Protein AF-T0LKH4-F1 (afdb_monomer_lite)

Sequence (154 aa):
MKVMDRPQIIRSLKVHAFVFLGLILVQFWLGMTINLEVSLPTLSYGGFSALIFYLAHFWLVISHAIIAIVILAVSAKFLMISLKSGSRALVVTGSLGLAAVLGAIYNGVAFLTSDQFFGNSIGMAMSAISAVVAYAVSLYYIGSIQSENVAMRI

Structure (mmCIF, N/CA/C/O backbone):
data_AF-T0LKH4-F1
#
_entry.id   AF-T0LKH4-F1
#
loop_
_atom_site.group_PDB
_atom_site.id
_atom_site.type_symbol
_atom_site.label_atom_id
_atom_site.label_alt_id
_atom_site.label_comp_id
_atom_site.label_asym_id
_atom_site.label_entity_id
_atom_site.label_seq_id
_atom_site.pdbx_PDB_ins_code
_atom_site.Cartn_x
_atom_site.Cartn_y
_atom_site.Cartn_z
_atom_site.occupancy
_atom_site.B_iso_or_equiv
_atom_site.auth_seq_id
_atom_site.auth_comp_id
_atom_site.auth_asym_id
_atom_site.auth_atom_id
_atom_site.pdbx_PDB_model_num
ATOM 1 N N . MET A 1 1 ? 3.748 11.822 23.798 1.00 58.72 1 MET A N 1
ATOM 2 C CA . MET A 1 1 ? 2.753 11.159 22.918 1.00 58.72 1 MET A CA 1
ATOM 3 C C . MET A 1 1 ? 1.374 11.316 23.537 1.00 58.72 1 MET A C 1
ATOM 5 O O . MET A 1 1 ? 1.207 10.914 24.678 1.00 58.72 1 MET A O 1
ATOM 9 N N . LYS A 1 2 ? 0.403 11.907 22.829 1.00 74.25 2 LYS A N 1
ATOM 10 C CA . LYS A 1 2 ? -0.986 11.988 23.311 1.00 74.25 2 LYS A CA 1
ATOM 11 C C . LYS A 1 2 ? -1.604 10.584 23.282 1.00 74.25 2 LYS A C 1
ATOM 13 O O . LYS A 1 2 ? -1.596 9.945 22.229 1.00 74.25 2 LYS A O 1
ATOM 18 N N . VAL A 1 3 ? -2.078 10.092 24.427 1.00 80.12 3 VAL A N 1
ATOM 19 C CA . VAL A 1 3 ? -2.801 8.813 24.517 1.00 80.12 3 VAL A CA 1
ATOM 20 C C . VAL A 1 3 ? -4.145 9.000 23.816 1.00 80.12 3 VAL A C 1
ATOM 22 O O . VAL A 1 3 ? -4.892 9.914 24.156 1.00 80.12 3 VAL A O 1
ATOM 25 N N . MET A 1 4 ? -4.417 8.192 22.791 1.00 83.25 4 MET A N 1
ATOM 26 C CA . MET A 1 4 ? -5.711 8.215 22.105 1.00 83.25 4 MET A CA 1
ATOM 27 C C . MET A 1 4 ? -6.727 7.447 22.943 1.00 83.25 4 MET A C 1
ATOM 29 O O . MET A 1 4 ? -6.429 6.352 23.420 1.00 83.25 4 MET A O 1
ATOM 33 N N . ASP A 1 5 ? -7.926 8.001 23.088 1.00 89.38 5 ASP A N 1
ATOM 34 C CA . ASP A 1 5 ? -9.046 7.248 23.644 1.00 89.38 5 ASP A CA 1
ATOM 35 C C . ASP A 1 5 ? -9.510 6.153 22.654 1.00 89.38 5 ASP A C 1
ATOM 37 O O . ASP A 1 5 ? -9.217 6.189 21.452 1.00 89.38 5 ASP A O 1
ATOM 41 N N . ARG A 1 6 ? -10.216 5.129 23.152 1.00 86.12 6 ARG A N 1
ATOM 42 C CA . ARG A 1 6 ? -10.708 4.027 22.302 1.00 86.12 6 ARG A CA 1
ATOM 43 C C . ARG A 1 6 ? -11.565 4.510 21.113 1.00 86.12 6 ARG A C 1
ATOM 45 O O . ARG A 1 6 ? -11.332 4.018 20.007 1.00 86.12 6 ARG A O 1
ATOM 52 N N . PRO A 1 7 ? -12.511 5.460 21.275 1.00 89.12 7 PRO A N 1
ATOM 53 C CA . PRO A 1 7 ? -13.273 6.007 20.149 1.00 89.12 7 PRO A CA 1
ATOM 54 C C . PRO A 1 7 ? -12.399 6.632 19.049 1.00 89.12 7 PRO A C 1
ATOM 56 O O . PRO A 1 7 ? -12.635 6.394 17.862 1.00 89.12 7 PRO A O 1
ATOM 59 N N . GLN A 1 8 ? -11.360 7.385 19.421 1.00 92.12 8 GLN A N 1
ATOM 60 C CA . GLN A 1 8 ? -10.399 7.981 18.493 1.00 92.12 8 GLN A CA 1
ATOM 61 C C . GLN A 1 8 ? -9.592 6.910 17.756 1.00 92.12 8 GLN A C 1
ATOM 63 O O . GLN A 1 8 ? -9.396 7.038 16.546 1.00 92.12 8 GLN A O 1
ATOM 68 N N . ILE A 1 9 ? -9.163 5.842 18.442 1.00 93.81 9 ILE A N 1
ATOM 69 C CA . ILE A 1 9 ? -8.456 4.709 17.819 1.00 93.81 9 ILE A CA 1
ATOM 70 C C . ILE A 1 9 ? -9.328 4.070 16.734 1.00 93.81 9 ILE A C 1
ATOM 72 O O . ILE A 1 9 ? -8.884 3.943 15.594 1.00 93.81 9 ILE A O 1
ATOM 76 N N . ILE A 1 10 ? -10.576 3.722 17.063 1.00 94.44 10 ILE A N 1
ATOM 77 C CA . ILE A 1 10 ? -11.519 3.087 16.128 1.00 94.44 10 ILE A CA 1
ATOM 78 C C . ILE A 1 10 ? -11.763 3.988 14.915 1.00 94.44 10 ILE A C 1
ATOM 80 O O . ILE A 1 10 ? -11.637 3.539 13.775 1.00 94.44 10 ILE A O 1
ATOM 84 N N . ARG A 1 11 ? -12.058 5.277 15.139 1.00 95.19 11 ARG A N 1
ATOM 85 C CA . ARG A 1 11 ? -12.258 6.247 14.051 1.00 95.19 11 ARG A CA 1
ATOM 86 C C . ARG A 1 11 ? -11.021 6.351 13.163 1.00 95.19 11 ARG A C 1
ATOM 88 O O . ARG A 1 11 ? -11.147 6.338 11.941 1.00 95.19 11 ARG A O 1
ATOM 95 N N . SER A 1 12 ? -9.838 6.435 13.767 1.00 96.06 12 SER A N 1
ATOM 96 C CA . SER A 1 12 ? -8.576 6.535 13.039 1.00 96.06 12 SER A CA 1
ATOM 97 C C . SER A 1 12 ? -8.337 5.300 12.168 1.00 96.06 12 SER A C 1
ATOM 99 O O . SER A 1 12 ? -8.050 5.450 10.983 1.00 96.06 12 SER A O 1
ATOM 101 N N . LEU A 1 13 ? -8.539 4.091 12.700 1.00 97.25 13 LEU A N 1
ATOM 102 C CA . LEU A 1 13 ? -8.412 2.848 11.934 1.00 97.25 13 LEU A CA 1
ATOM 103 C C . LEU A 1 13 ? -9.354 2.811 10.728 1.00 97.25 13 LEU A C 1
ATOM 105 O O . LEU A 1 13 ? -8.904 2.502 9.627 1.00 97.25 13 LEU A O 1
ATOM 109 N N . LYS A 1 14 ? -10.631 3.188 10.904 1.00 97.31 14 LYS A N 1
ATOM 110 C CA . LYS A 1 14 ? -11.592 3.258 9.789 1.00 97.31 14 LYS A CA 1
ATOM 111 C C . LYS A 1 14 ? -11.120 4.208 8.697 1.00 97.31 14 LYS A C 1
ATOM 113 O O . LYS A 1 14 ? -11.101 3.829 7.532 1.00 97.31 14 LYS A O 1
ATOM 118 N N . VAL A 1 15 ? -10.717 5.423 9.074 1.00 97.81 15 VAL A N 1
ATOM 119 C CA . VAL A 1 15 ? -10.245 6.432 8.114 1.00 97.81 15 VAL A CA 1
ATOM 120 C C . VAL A 1 15 ? -9.034 5.916 7.341 1.00 97.81 15 VAL A C 1
ATOM 122 O O . VAL A 1 15 ? -9.033 5.990 6.118 1.00 97.81 15 VAL A O 1
ATOM 125 N N . HIS A 1 16 ? -8.033 5.347 8.018 1.00 98.06 16 HIS A N 1
ATOM 126 C CA . HIS A 1 16 ? -6.842 4.832 7.336 1.00 98.06 16 HIS A CA 1
ATOM 127 C C . HIS A 1 16 ? -7.175 3.653 6.415 1.00 98.06 16 HIS A C 1
ATOM 129 O O . HIS A 1 16 ? -6.639 3.602 5.315 1.00 98.06 16 HIS A O 1
ATOM 135 N N . ALA A 1 17 ? -8.081 2.752 6.810 1.00 97.88 17 ALA A N 1
ATOM 136 C CA . ALA A 1 17 ? -8.512 1.651 5.952 1.00 97.88 17 ALA A CA 1
ATOM 137 C C . ALA A 1 17 ? -9.261 2.139 4.698 1.00 97.88 17 ALA A C 1
ATOM 139 O O . ALA A 1 17 ? -8.966 1.674 3.602 1.00 97.88 17 ALA A O 1
ATOM 140 N N . PHE A 1 18 ? -10.173 3.110 4.817 1.00 98.25 18 PHE A N 1
ATOM 141 C CA . PHE A 1 18 ? -10.859 3.679 3.648 1.00 98.25 18 PHE A CA 1
ATOM 142 C C . PHE A 1 18 ? -9.914 4.456 2.729 1.00 98.25 18 PHE A C 1
ATOM 144 O O . PHE A 1 18 ? -9.968 4.282 1.514 1.00 98.25 18 PHE A O 1
ATOM 151 N N . VAL A 1 19 ? -9.021 5.275 3.298 1.00 98.31 19 VAL A N 1
ATOM 152 C CA . VAL A 1 19 ? -7.990 5.987 2.526 1.00 98.31 19 VAL A CA 1
ATOM 153 C C . VAL A 1 19 ? -7.097 4.988 1.793 1.00 98.31 19 VAL A C 1
ATOM 155 O O . VAL A 1 19 ? -6.856 5.152 0.602 1.00 98.31 19 VAL A O 1
ATOM 158 N N . PHE A 1 20 ? -6.660 3.924 2.470 1.00 98.50 20 PHE A N 1
ATOM 159 C CA . PHE A 1 20 ? -5.875 2.853 1.864 1.00 98.50 20 PHE A CA 1
ATOM 160 C C . PHE A 1 20 ? -6.603 2.204 0.681 1.00 98.50 20 PHE A C 1
ATOM 162 O O . PHE A 1 20 ? -6.028 2.097 -0.398 1.00 98.50 20 PHE A O 1
ATOM 169 N N . LEU A 1 21 ? -7.867 1.805 0.865 1.00 98.12 21 LEU A N 1
ATOM 170 C CA . LEU A 1 21 ? -8.660 1.157 -0.183 1.00 98.12 21 LEU A CA 1
ATOM 171 C C . LEU A 1 21 ? -8.867 2.071 -1.399 1.00 98.12 21 LEU A C 1
ATOM 173 O O . LEU A 1 21 ? -8.761 1.612 -2.530 1.00 98.12 21 LEU A O 1
ATOM 177 N N . GLY A 1 22 ? -9.101 3.368 -1.188 1.00 98.25 22 GLY A N 1
ATOM 178 C CA . GLY A 1 22 ? -9.176 4.329 -2.291 1.00 98.25 22 GLY A CA 1
ATOM 179 C C . GLY A 1 22 ? -7.850 4.449 -3.045 1.00 98.25 22 GLY A C 1
ATOM 180 O O . GLY A 1 22 ? -7.817 4.344 -4.270 1.00 98.25 22 GLY A O 1
ATOM 181 N N . LEU A 1 23 ? -6.743 4.611 -2.313 1.00 98.38 23 LEU A N 1
ATOM 182 C CA . LEU A 1 23 ? -5.411 4.736 -2.907 1.00 98.38 23 LEU A CA 1
ATOM 183 C C . LEU A 1 23 ? -5.005 3.484 -3.689 1.00 98.38 23 LEU A C 1
ATOM 185 O O . LEU A 1 23 ? -4.471 3.611 -4.786 1.00 98.38 23 LEU A O 1
ATOM 189 N N . ILE A 1 24 ? -5.264 2.282 -3.163 1.00 98.00 24 ILE A N 1
ATOM 190 C CA . ILE A 1 24 ? -4.838 1.046 -3.829 1.00 98.00 24 ILE A CA 1
ATOM 191 C C . ILE A 1 24 ? -5.627 0.763 -5.113 1.00 98.00 24 ILE A C 1
ATOM 193 O O . ILE A 1 24 ? -5.072 0.179 -6.038 1.00 98.00 24 ILE A O 1
ATOM 197 N N . LEU A 1 25 ? -6.874 1.234 -5.225 1.00 96.94 25 LEU A N 1
ATOM 198 C CA . LEU A 1 25 ? -7.636 1.169 -6.477 1.00 96.94 25 LEU A CA 1
ATOM 199 C C . LEU A 1 25 ? -7.051 2.101 -7.546 1.00 96.94 25 LEU A C 1
ATOM 201 O O . LEU A 1 25 ? -6.855 1.679 -8.685 1.00 96.94 25 LEU A O 1
ATOM 205 N N . VAL A 1 26 ? -6.713 3.340 -7.170 1.00 97.50 26 VAL A N 1
ATOM 206 C CA . VAL A 1 26 ? -6.012 4.280 -8.065 1.00 97.50 26 VAL A CA 1
ATOM 207 C C . VAL A 1 26 ? -4.661 3.702 -8.487 1.00 97.50 26 VAL A C 1
ATOM 209 O O . VAL A 1 26 ? -4.304 3.742 -9.663 1.00 97.50 26 VAL A O 1
ATOM 212 N N . GLN A 1 27 ? -3.935 3.106 -7.543 1.00 97.44 27 GLN A N 1
ATOM 213 C CA . GLN A 1 27 ? -2.649 2.469 -7.795 1.00 97.44 27 GLN A CA 1
ATOM 214 C C . GLN A 1 27 ? -2.764 1.296 -8.766 1.00 97.44 27 GLN A C 1
ATOM 216 O O . GLN A 1 27 ? -1.949 1.185 -9.679 1.00 97.44 27 GLN A O 1
ATOM 221 N N . PHE A 1 28 ? -3.768 0.436 -8.585 1.00 94.88 28 PHE A N 1
ATOM 222 C CA . PHE A 1 28 ? -4.028 -0.692 -9.473 1.00 94.88 28 PHE A CA 1
ATOM 223 C C . PHE A 1 28 ? -4.319 -0.216 -10.898 1.00 94.88 28 PHE A C 1
ATOM 225 O O . PHE A 1 28 ? -3.718 -0.717 -11.846 1.00 94.88 28 PHE A O 1
ATOM 232 N N . TRP A 1 29 ? -5.174 0.801 -11.045 1.00 95.88 29 TRP A N 1
ATOM 233 C CA . TRP A 1 29 ? -5.466 1.401 -12.345 1.00 95.88 29 TRP A CA 1
ATOM 234 C C . TRP A 1 29 ? -4.205 1.971 -13.011 1.00 95.88 29 TRP A C 1
ATOM 236 O O . TRP A 1 29 ? -3.915 1.626 -14.153 1.00 95.88 29 TRP A O 1
ATOM 246 N N . LEU A 1 30 ? -3.396 2.752 -12.284 1.00 95.56 30 LEU A N 1
ATOM 247 C CA . LEU A 1 30 ? -2.125 3.275 -12.800 1.00 95.56 30 LEU A CA 1
ATOM 248 C C . LEU A 1 30 ? -1.150 2.162 -13.202 1.00 95.56 30 LEU A C 1
ATOM 250 O O . LEU A 1 30 ? -0.503 2.265 -14.241 1.00 95.56 30 LEU A O 1
ATOM 254 N N . GLY A 1 31 ? -1.046 1.103 -12.395 1.00 94.75 31 GLY A N 1
ATOM 255 C CA . GLY A 1 31 ? -0.173 -0.037 -12.675 1.00 94.75 31 GLY A CA 1
ATOM 256 C C . GLY A 1 31 ? -0.577 -0.773 -13.951 1.00 94.75 31 GLY A C 1
ATOM 257 O O . GLY A 1 31 ? 0.284 -1.116 -14.758 1.00 94.75 31 GLY A O 1
ATOM 258 N N . MET A 1 32 ? -1.883 -0.945 -14.175 1.00 94.25 32 MET A N 1
ATOM 259 C CA . MET A 1 32 ? -2.415 -1.508 -15.417 1.00 94.25 32 MET A CA 1
ATOM 260 C C . MET A 1 32 ? -2.100 -0.624 -16.624 1.00 94.25 32 MET A C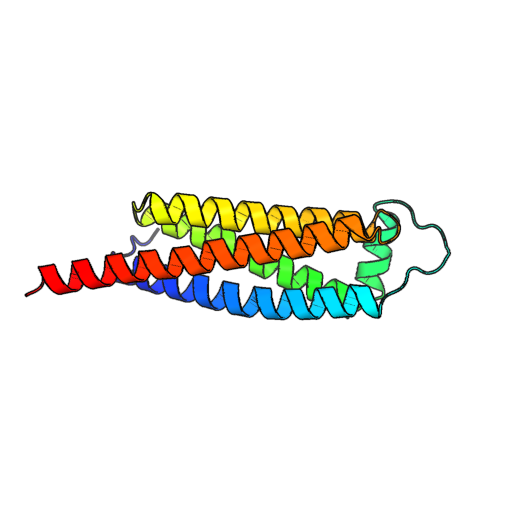 1
ATOM 262 O O . MET A 1 32 ? -1.624 -1.139 -17.631 1.00 94.25 32 MET A O 1
ATOM 266 N N . THR A 1 33 ? -2.291 0.693 -16.515 1.00 93.75 33 THR A N 1
ATOM 267 C CA . THR A 1 33 ? -1.937 1.632 -17.589 1.00 93.75 33 THR A CA 1
ATOM 268 C C . THR A 1 33 ? -0.448 1.559 -17.924 1.00 93.75 33 THR A C 1
ATOM 270 O O . THR A 1 33 ? -0.092 1.470 -19.091 1.00 93.75 33 THR A O 1
ATOM 273 N N . ILE A 1 34 ? 0.439 1.525 -16.923 1.00 91.69 34 ILE A N 1
ATOM 274 C CA . ILE A 1 34 ? 1.888 1.381 -17.153 1.00 91.69 34 ILE A CA 1
ATOM 275 C C . ILE A 1 34 ? 2.199 0.060 -17.864 1.00 91.69 34 ILE A C 1
ATOM 277 O O . ILE A 1 34 ? 2.966 0.055 -18.818 1.00 91.69 34 ILE A O 1
ATOM 281 N N . ASN A 1 35 ? 1.596 -1.045 -17.422 1.00 90.69 35 ASN A N 1
ATOM 282 C CA . ASN A 1 35 ? 1.825 -2.365 -18.007 1.00 90.69 35 ASN A CA 1
ATOM 283 C C . ASN A 1 35 ? 1.374 -2.455 -19.480 1.00 90.69 35 ASN A C 1
ATOM 285 O O . ASN A 1 35 ? 1.950 -3.218 -20.247 1.00 90.69 35 ASN A O 1
ATOM 289 N N . LEU A 1 36 ? 0.352 -1.691 -19.875 1.00 88.94 36 LEU A N 1
ATOM 290 C CA . LEU A 1 36 ? -0.189 -1.710 -21.238 1.00 88.94 36 LEU A CA 1
ATOM 291 C C . LEU A 1 36 ? 0.465 -0.681 -22.170 1.00 88.94 36 LEU A C 1
ATOM 293 O O . LEU A 1 36 ? 0.627 -0.959 -23.352 1.00 88.94 36 LEU A O 1
ATOM 297 N N . GLU A 1 37 ? 0.839 0.489 -21.649 1.00 87.38 37 GLU A N 1
ATOM 298 C CA . GLU A 1 37 ? 1.210 1.653 -22.469 1.00 87.38 37 GLU A CA 1
ATOM 299 C C . GLU A 1 37 ? 2.708 1.990 -22.423 1.00 87.38 37 GLU A C 1
ATOM 301 O O . GLU A 1 37 ? 3.226 2.667 -23.310 1.00 87.38 37 GLU A O 1
ATOM 306 N N . VAL A 1 38 ? 3.430 1.562 -21.381 1.00 84.62 38 VAL A N 1
ATOM 307 C CA . VAL A 1 38 ? 4.855 1.877 -21.220 1.00 84.62 38 VAL A CA 1
ATOM 308 C C . VAL A 1 38 ? 5.676 0.664 -21.632 1.00 84.62 38 VAL A C 1
ATOM 310 O O . VAL A 1 38 ? 5.782 -0.299 -20.880 1.00 84.62 38 VAL A O 1
ATOM 313 N N . SER A 1 39 ? 6.293 0.718 -22.810 1.00 79.50 39 SER A N 1
ATOM 314 C CA . SER A 1 39 ? 7.227 -0.311 -23.283 1.00 79.50 39 SER A CA 1
ATOM 315 C C . SER A 1 39 ? 8.682 0.110 -23.071 1.00 79.50 39 SER A C 1
ATOM 317 O O . SER A 1 39 ? 9.025 1.289 -23.186 1.00 79.50 39 SER A O 1
ATOM 319 N N . LEU A 1 40 ? 9.554 -0.858 -22.786 1.00 65.62 40 LEU A N 1
ATOM 320 C CA . LEU A 1 40 ? 11.005 -0.656 -22.802 1.00 65.62 40 LEU A CA 1
ATOM 321 C C . LEU A 1 40 ? 11.486 -0.156 -24.172 1.00 65.62 40 LEU A C 1
ATOM 323 O O . LEU A 1 40 ? 11.146 -0.770 -25.188 1.00 65.62 40 LEU A O 1
ATOM 327 N N . PRO A 1 41 ? 12.352 0.873 -24.238 1.00 64.56 41 PRO A N 1
ATOM 328 C CA . PRO A 1 41 ? 13.226 1.000 -25.393 1.00 64.56 41 PRO A CA 1
ATOM 329 C C . PRO A 1 41 ? 14.100 -0.260 -25.472 1.00 64.56 41 PRO A C 1
ATOM 331 O O . PRO A 1 41 ? 14.610 -0.727 -24.460 1.00 64.56 41 PRO A O 1
ATOM 334 N N . THR A 1 42 ? 14.322 -0.796 -26.672 1.00 58.16 42 THR A N 1
ATOM 335 C CA . THR A 1 42 ? 15.117 -2.021 -26.921 1.00 58.16 42 THR A CA 1
ATOM 336 C C . THR A 1 42 ? 16.600 -1.909 -26.528 1.00 58.16 42 THR A C 1
ATOM 338 O O . THR A 1 42 ? 17.381 -2.829 -26.760 1.00 58.16 42 THR A O 1
ATOM 341 N N . LEU A 1 43 ? 17.011 -0.767 -25.971 1.00 58.84 43 LEU A N 1
ATOM 342 C CA . LEU A 1 43 ? 18.322 -0.542 -25.384 1.00 58.84 43 LEU A CA 1
ATOM 343 C C . LEU A 1 43 ? 18.336 -1.154 -23.982 1.00 58.84 43 LEU A C 1
ATOM 345 O O . LEU A 1 43 ? 17.618 -0.713 -23.089 1.00 58.84 43 LEU A O 1
ATOM 349 N N . SER A 1 44 ? 19.167 -2.177 -23.815 1.00 60.78 44 SER A N 1
ATOM 350 C CA . SER A 1 44 ? 19.320 -2.980 -22.605 1.00 60.78 44 SER A CA 1
ATOM 351 C C . SER A 1 44 ? 19.866 -2.162 -21.430 1.00 60.78 44 SER A C 1
ATOM 353 O O . SER A 1 44 ? 21.058 -2.210 -21.116 1.00 60.78 44 SER A O 1
ATOM 355 N N . TYR A 1 45 ? 19.000 -1.408 -20.759 1.00 67.25 45 TYR A N 1
ATOM 356 C CA . TYR A 1 45 ? 19.261 -0.950 -19.403 1.00 67.25 45 TYR A CA 1
ATOM 357 C C . TYR A 1 45 ? 18.973 -2.125 -18.469 1.00 67.25 45 TYR A C 1
ATOM 359 O O . TYR A 1 45 ? 17.826 -2.480 -18.237 1.00 67.25 45 TYR A O 1
ATOM 367 N N . GLY A 1 46 ? 20.020 -2.779 -17.968 1.00 71.00 46 GLY A N 1
ATOM 368 C CA . GLY A 1 46 ? 19.881 -3.846 -16.978 1.00 71.00 46 GLY A CA 1
ATOM 369 C C . GLY A 1 46 ? 19.810 -3.290 -15.554 1.00 71.00 46 GLY A C 1
ATOM 370 O O . GLY A 1 46 ? 20.518 -2.336 -15.202 1.00 71.00 46 GLY A O 1
ATOM 371 N N . GLY A 1 47 ? 18.989 -3.908 -14.703 1.00 80.25 47 GLY A N 1
ATOM 372 C CA . GLY A 1 47 ? 18.996 -3.657 -13.261 1.00 80.25 47 GLY A CA 1
ATOM 373 C C . GLY A 1 47 ? 18.608 -2.225 -12.874 1.00 80.25 47 GLY A C 1
ATOM 374 O O . GLY A 1 47 ? 17.664 -1.648 -13.405 1.00 80.25 47 GLY A O 1
ATOM 375 N N . PHE A 1 48 ? 19.334 -1.632 -11.922 1.00 84.94 48 PHE A N 1
ATOM 376 C CA . PHE A 1 48 ? 18.983 -0.329 -11.333 1.00 84.94 48 PHE A CA 1
ATOM 377 C C . PHE A 1 48 ? 18.991 0.835 -12.340 1.00 84.94 48 PHE A C 1
ATOM 379 O O . PHE A 1 48 ? 18.271 1.816 -12.159 1.00 84.94 48 PHE A O 1
ATOM 386 N N . SER A 1 49 ? 19.768 0.719 -13.422 1.00 86.94 49 SER A N 1
ATOM 387 C CA . SER A 1 49 ? 19.803 1.729 -14.486 1.00 86.94 49 SER A CA 1
ATOM 388 C C . SER A 1 49 ? 18.449 1.875 -15.195 1.00 86.94 49 SER A C 1
ATOM 390 O O . SER A 1 49 ? 18.023 2.999 -15.461 1.00 86.94 49 SER A O 1
ATOM 392 N N . ALA A 1 50 ? 17.729 0.763 -15.393 1.00 85.75 50 ALA A N 1
ATOM 393 C CA . ALA A 1 50 ? 16.379 0.760 -15.949 1.00 85.75 50 ALA A CA 1
ATOM 394 C C . ALA A 1 50 ? 15.408 1.512 -15.040 1.00 85.75 50 ALA A C 1
ATOM 396 O O . ALA A 1 50 ? 14.663 2.377 -15.491 1.00 85.75 50 ALA A O 1
ATOM 397 N N . LEU A 1 51 ? 15.464 1.234 -13.734 1.00 87.25 51 LEU A N 1
ATOM 398 C CA . LEU A 1 51 ? 14.600 1.876 -12.747 1.00 87.25 51 LEU A CA 1
ATOM 399 C C . LEU A 1 51 ? 14.758 3.405 -12.759 1.00 87.25 51 LEU A C 1
ATOM 401 O O . LEU A 1 51 ? 13.755 4.119 -12.791 1.00 87.25 51 LEU A O 1
ATOM 405 N N . ILE A 1 52 ? 15.999 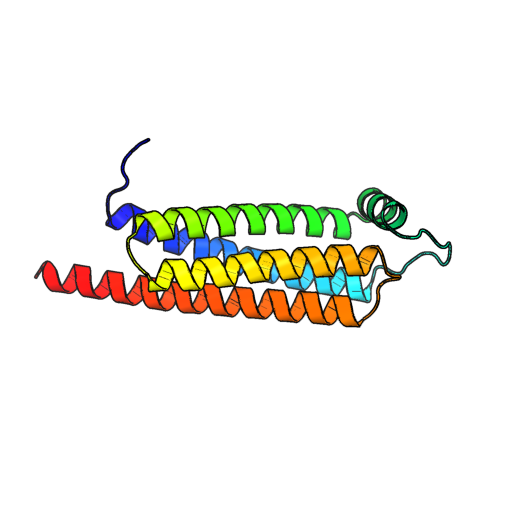3.909 -12.768 1.00 89.19 52 ILE A N 1
ATOM 406 C CA . ILE A 1 52 ? 16.272 5.355 -12.848 1.00 89.19 52 ILE A CA 1
ATOM 407 C C . ILE A 1 52 ? 15.721 5.931 -14.154 1.00 89.19 52 ILE A C 1
ATOM 409 O O . ILE A 1 52 ? 15.041 6.957 -14.127 1.00 89.19 52 ILE A O 1
ATOM 413 N N . PHE A 1 53 ? 15.995 5.272 -15.286 1.00 88.62 53 PHE A N 1
ATOM 414 C CA . PHE A 1 53 ? 15.509 5.711 -16.591 1.00 88.62 53 PHE A CA 1
ATOM 415 C C . PHE A 1 53 ? 13.985 5.861 -16.581 1.00 88.62 53 PHE A C 1
ATOM 417 O O . PHE A 1 53 ? 13.464 6.914 -16.949 1.00 88.62 53 PHE A O 1
ATOM 424 N N . TYR A 1 54 ? 13.273 4.862 -16.066 1.00 86.62 54 TYR A N 1
ATOM 425 C CA . TYR A 1 54 ? 11.820 4.880 -16.009 1.00 86.62 54 TYR A CA 1
ATOM 426 C C . TYR A 1 54 ? 11.244 5.995 -15.149 1.00 86.62 54 TYR A C 1
ATOM 428 O O . TYR A 1 54 ? 10.336 6.706 -15.582 1.00 86.62 54 TYR A O 1
ATOM 436 N N . LEU A 1 55 ? 11.783 6.160 -13.942 1.00 88.56 55 LEU A N 1
ATOM 437 C CA . LEU A 1 55 ? 11.334 7.200 -13.022 1.00 88.56 55 LEU A CA 1
ATOM 438 C C . LEU A 1 55 ? 11.581 8.608 -13.581 1.00 88.56 55 LEU A C 1
ATOM 440 O O . LEU A 1 55 ? 10.801 9.512 -13.292 1.00 88.56 55 LEU A O 1
ATOM 444 N N . ALA A 1 56 ? 12.631 8.792 -14.386 1.00 88.38 56 ALA A N 1
ATOM 445 C CA . ALA A 1 56 ? 12.979 10.084 -14.972 1.00 88.38 56 ALA A CA 1
ATOM 446 C C . ALA A 1 56 ? 12.174 10.434 -16.237 1.00 88.38 56 ALA A C 1
ATOM 448 O O . ALA A 1 56 ? 11.939 11.613 -16.490 1.00 88.38 56 ALA A O 1
ATOM 449 N N . HIS A 1 57 ? 11.756 9.441 -17.030 1.00 88.12 57 HIS A N 1
ATOM 450 C CA . HIS A 1 57 ? 11.173 9.685 -18.358 1.00 88.12 57 HIS A CA 1
ATOM 451 C C . HIS A 1 57 ? 9.655 9.492 -18.422 1.00 88.12 57 HIS A C 1
ATOM 453 O O . HIS A 1 57 ? 9.012 10.042 -19.316 1.00 88.12 57 HIS A O 1
ATOM 459 N N . PHE A 1 58 ? 9.054 8.753 -17.483 1.00 90.12 58 PHE A N 1
ATOM 460 C CA . PHE A 1 58 ? 7.628 8.428 -17.535 1.00 90.12 58 PHE A CA 1
ATOM 461 C C . PHE A 1 58 ? 6.888 8.969 -16.314 1.00 90.12 58 PHE A C 1
ATOM 463 O O . PHE A 1 58 ? 6.934 8.405 -15.218 1.00 90.12 58 PHE A O 1
ATOM 470 N N . TRP A 1 59 ? 6.128 10.047 -16.528 1.00 92.69 59 TRP A N 1
ATOM 471 C CA . TRP A 1 59 ? 5.356 10.711 -15.474 1.00 92.69 59 TRP A CA 1
ATOM 472 C C . TRP A 1 59 ? 4.331 9.774 -14.801 1.00 92.69 59 TRP A C 1
ATOM 474 O O . TRP A 1 59 ? 4.053 9.906 -13.607 1.00 92.69 59 TRP A O 1
ATOM 484 N N . LEU A 1 60 ? 3.798 8.788 -15.533 1.00 93.06 60 LEU A N 1
ATOM 485 C CA . LEU A 1 60 ? 2.917 7.761 -14.970 1.00 93.06 60 LEU A CA 1
ATOM 486 C C . LEU A 1 60 ? 3.658 6.861 -13.975 1.00 93.06 60 LEU A C 1
ATOM 488 O O . LEU A 1 60 ? 3.130 6.583 -12.900 1.00 93.06 60 LEU A O 1
ATOM 492 N N . VAL A 1 61 ? 4.894 6.457 -14.292 1.00 93.56 61 VAL A N 1
ATOM 493 C CA . VAL A 1 61 ? 5.707 5.581 -13.434 1.00 93.56 61 VAL A CA 1
ATOM 494 C C . VAL A 1 61 ? 6.090 6.290 -12.140 1.00 93.56 61 VAL A C 1
ATOM 496 O O . VAL A 1 61 ? 5.920 5.720 -11.063 1.00 93.56 61 VAL A O 1
ATOM 499 N N . ILE A 1 62 ? 6.537 7.549 -12.209 1.00 95.06 62 ILE A N 1
ATOM 500 C CA . ILE A 1 62 ? 6.833 8.323 -10.993 1.00 95.06 62 ILE A CA 1
ATOM 501 C C . ILE A 1 62 ? 5.567 8.577 -10.162 1.00 95.06 62 ILE A C 1
ATOM 503 O O . ILE A 1 62 ? 5.609 8.444 -8.941 1.00 95.06 62 ILE A O 1
ATOM 507 N N . SER A 1 63 ? 4.421 8.854 -10.797 1.00 95.62 63 SER A N 1
ATOM 508 C CA . SER A 1 63 ? 3.144 9.030 -10.088 1.00 95.62 63 SER A CA 1
ATOM 509 C C . SER A 1 63 ? 2.732 7.750 -9.355 1.00 95.62 63 SER A C 1
ATOM 511 O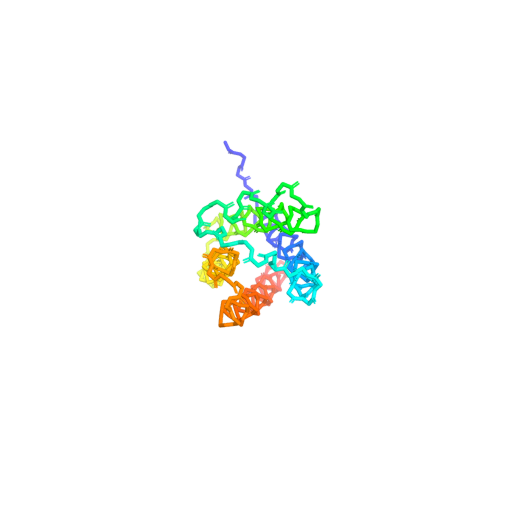 O . SER A 1 63 ? 2.372 7.791 -8.178 1.00 95.62 63 SER A O 1
ATOM 513 N N . HIS A 1 64 ? 2.862 6.602 -10.023 1.00 96.12 64 HIS A N 1
ATOM 514 C CA . HIS A 1 64 ? 2.624 5.288 -9.435 1.00 96.12 64 HIS A CA 1
ATOM 515 C C . HIS A 1 64 ? 3.587 5.008 -8.270 1.00 96.12 64 HIS A C 1
ATOM 517 O O . HIS A 1 64 ? 3.159 4.558 -7.209 1.00 96.12 64 HIS A O 1
ATOM 523 N N . ALA A 1 65 ? 4.875 5.330 -8.402 1.00 96.12 65 ALA A N 1
ATOM 524 C CA . ALA A 1 65 ? 5.847 5.159 -7.323 1.00 96.12 65 ALA A CA 1
ATOM 525 C C . ALA A 1 65 ? 5.535 6.044 -6.099 1.00 96.12 65 ALA A C 1
ATOM 527 O O . ALA A 1 65 ? 5.591 5.574 -4.962 1.00 96.12 65 ALA A O 1
ATOM 528 N N . ILE A 1 66 ? 5.150 7.307 -6.310 1.00 97.62 66 ILE A N 1
ATOM 529 C CA . ILE A 1 66 ? 4.776 8.230 -5.226 1.00 97.62 66 ILE A CA 1
ATOM 530 C C . ILE A 1 66 ? 3.550 7.708 -4.472 1.00 97.62 66 ILE A C 1
ATOM 532 O O . ILE A 1 66 ? 3.560 7.654 -3.240 1.00 97.62 66 ILE A O 1
ATOM 536 N N . ILE A 1 67 ? 2.506 7.281 -5.186 1.00 98.00 67 ILE A N 1
ATOM 537 C CA . ILE A 1 67 ? 1.299 6.737 -4.553 1.00 98.00 67 ILE A CA 1
ATOM 538 C C . ILE A 1 67 ? 1.621 5.442 -3.791 1.00 98.00 67 ILE A C 1
ATOM 540 O O . ILE A 1 67 ? 1.126 5.272 -2.676 1.00 98.00 67 ILE A O 1
ATOM 544 N N . ALA A 1 68 ? 2.512 4.582 -4.301 1.00 98.00 68 ALA A N 1
ATOM 545 C CA . ALA A 1 68 ? 2.982 3.399 -3.571 1.00 98.00 68 ALA A CA 1
ATOM 546 C C . ALA A 1 68 ? 3.619 3.760 -2.218 1.00 98.00 68 ALA A C 1
ATOM 548 O O . ALA A 1 68 ? 3.339 3.110 -1.209 1.00 98.00 68 ALA A O 1
ATOM 549 N N . ILE A 1 69 ? 4.432 4.822 -2.166 1.00 98.31 69 ILE A N 1
ATOM 550 C CA . ILE A 1 69 ? 5.048 5.308 -0.921 1.00 98.31 69 ILE A CA 1
ATOM 551 C C . ILE A 1 69 ? 3.978 5.808 0.057 1.00 98.31 69 ILE A C 1
ATOM 553 O O . ILE A 1 69 ? 4.041 5.510 1.253 1.00 98.31 69 ILE A O 1
ATOM 557 N N . VAL A 1 70 ? 2.961 6.526 -0.430 1.00 98.56 70 VAL A N 1
ATOM 558 C CA . VAL A 1 70 ? 1.837 6.973 0.410 1.00 98.56 70 VAL A CA 1
ATOM 559 C C . VAL A 1 70 ? 1.058 5.772 0.957 1.00 98.56 70 VAL A C 1
ATOM 561 O O . VAL A 1 70 ? 0.769 5.728 2.152 1.00 98.56 70 VAL A O 1
ATOM 564 N N . ILE A 1 71 ? 0.773 4.765 0.127 1.00 98.62 71 ILE A N 1
ATOM 565 C CA . ILE A 1 71 ? 0.126 3.508 0.537 1.00 98.62 71 ILE A CA 1
ATOM 566 C C . ILE A 1 71 ? 0.957 2.786 1.606 1.00 98.62 71 ILE A C 1
ATOM 568 O O . ILE A 1 71 ? 0.408 2.324 2.611 1.00 98.62 71 ILE A O 1
ATOM 572 N N . LEU A 1 72 ? 2.280 2.721 1.437 1.00 98.69 72 LEU A N 1
ATOM 573 C CA . LEU A 1 72 ? 3.192 2.137 2.420 1.00 98.69 72 LEU A CA 1
ATOM 574 C C . LEU A 1 72 ? 3.135 2.889 3.759 1.00 98.69 72 LEU A C 1
ATOM 576 O O . LEU A 1 72 ? 3.009 2.273 4.817 1.00 98.69 72 LEU A O 1
ATOM 580 N N . ALA A 1 73 ? 3.148 4.221 3.733 1.00 98.56 73 ALA A N 1
ATOM 581 C CA . ALA A 1 73 ? 3.042 5.033 4.942 1.00 98.56 73 ALA A CA 1
ATOM 582 C C . ALA A 1 73 ? 1.683 4.860 5.646 1.00 98.56 73 ALA A C 1
ATOM 584 O O . ALA A 1 73 ? 1.623 4.702 6.869 1.00 98.56 73 ALA A O 1
ATOM 585 N N . VAL A 1 74 ? 0.583 4.857 4.884 1.00 98.56 74 VAL A N 1
ATOM 586 C CA . VAL A 1 74 ? -0.778 4.653 5.407 1.00 98.56 74 VAL A CA 1
ATOM 587 C C . VAL A 1 74 ? -0.918 3.262 6.024 1.00 98.56 74 VAL A C 1
ATOM 589 O O . VAL A 1 74 ? -1.460 3.145 7.124 1.00 98.56 74 VAL A O 1
ATOM 592 N N . SER A 1 75 ? -0.393 2.223 5.370 1.00 98.56 75 SER A N 1
ATOM 593 C CA . SER A 1 75 ? -0.459 0.843 5.864 1.00 98.56 75 SER A CA 1
ATOM 594 C C . SER A 1 75 ? 0.393 0.612 7.112 1.00 98.56 75 SER A C 1
ATOM 596 O O . SER A 1 75 ? -0.084 0.029 8.089 1.00 98.56 75 SER A O 1
ATOM 598 N N . ALA A 1 76 ? 1.612 1.152 7.152 1.00 98.56 76 ALA A N 1
ATOM 599 C CA . ALA A 1 76 ? 2.442 1.133 8.354 1.00 98.56 76 ALA A CA 1
ATOM 600 C C . ALA A 1 76 ? 1.749 1.857 9.520 1.00 98.56 76 ALA A C 1
ATOM 602 O O . ALA A 1 76 ? 1.705 1.356 10.647 1.00 98.56 76 ALA A O 1
ATOM 603 N N . LYS A 1 77 ? 1.136 3.017 9.253 1.00 98.38 77 LYS A N 1
ATOM 604 C CA . LYS A 1 77 ? 0.386 3.766 10.266 1.00 98.38 77 LYS A CA 1
ATOM 605 C C . LYS A 1 77 ? -0.857 3.026 10.745 1.00 98.38 77 LYS A C 1
ATOM 607 O O . LYS A 1 77 ? -1.118 3.037 11.948 1.00 98.38 77 LYS A O 1
ATOM 612 N N . PHE A 1 78 ? -1.581 2.355 9.853 1.00 98.44 78 PHE A N 1
ATOM 613 C CA . PHE A 1 78 ? -2.689 1.480 10.224 1.00 98.44 78 PHE A CA 1
ATOM 614 C C . PHE A 1 78 ? -2.221 0.400 11.205 1.00 98.44 78 PHE A C 1
ATOM 616 O O . PHE A 1 78 ? -2.771 0.308 12.301 1.00 98.44 78 PHE A O 1
ATOM 623 N N . LEU A 1 79 ? -1.146 -0.329 10.884 1.00 98.44 79 LEU A N 1
ATOM 624 C CA . LEU A 1 79 ? -0.585 -1.354 11.769 1.00 98.44 79 LEU A CA 1
ATOM 625 C C . LEU A 1 79 ? -0.156 -0.781 13.132 1.00 98.44 79 LEU A C 1
ATOM 627 O O . LEU A 1 79 ? -0.487 -1.352 14.171 1.00 98.44 79 LEU A O 1
ATOM 631 N N . MET A 1 80 ? 0.505 0.381 13.159 1.00 97.88 80 MET A N 1
ATOM 632 C CA . MET A 1 80 ? 0.873 1.052 14.415 1.00 97.88 80 MET A CA 1
ATOM 633 C C . MET A 1 80 ? -0.341 1.387 15.291 1.00 97.88 80 MET A C 1
ATOM 635 O O . MET A 1 80 ? -0.263 1.312 16.519 1.00 97.88 80 MET A O 1
ATOM 639 N N . ILE A 1 81 ? -1.462 1.789 14.688 1.00 97.12 81 ILE A N 1
ATOM 640 C CA . ILE A 1 81 ? -2.700 2.067 15.425 1.00 97.12 81 ILE A CA 1
ATOM 641 C C . ILE A 1 81 ? -3.361 0.752 15.862 1.00 97.12 81 ILE A C 1
ATOM 643 O O . ILE A 1 81 ? -3.842 0.671 16.993 1.00 97.12 81 ILE A O 1
ATOM 647 N N . SER A 1 82 ? -3.326 -0.294 15.032 1.00 96.69 82 SER A N 1
ATOM 648 C CA . SER A 1 82 ? -3.832 -1.626 15.379 1.00 96.69 82 SER A CA 1
ATOM 649 C C . SER A 1 82 ? -3.121 -2.196 16.603 1.00 96.69 82 SER A C 1
ATOM 651 O O . SER A 1 82 ? -3.790 -2.689 17.510 1.00 96.69 82 SER A O 1
ATOM 653 N N . LEU A 1 83 ? -1.798 -2.037 16.702 1.00 96.75 83 LEU A N 1
ATOM 654 C CA . LEU A 1 83 ? -1.024 -2.432 17.886 1.00 96.75 83 LEU A CA 1
ATOM 655 C C . LEU A 1 83 ? -1.512 -1.723 19.158 1.00 96.75 83 LEU A C 1
ATOM 657 O O . LEU A 1 83 ? -1.631 -2.343 20.211 1.00 96.75 83 LEU A O 1
ATOM 661 N N . LYS A 1 84 ? -1.873 -0.439 19.057 1.00 94.25 84 LYS A N 1
ATOM 662 C CA . LYS A 1 84 ? -2.418 0.345 20.181 1.00 94.25 84 LYS A CA 1
ATOM 663 C C . LYS A 1 84 ? -3.866 -0.008 20.525 1.00 94.25 84 LYS A C 1
ATOM 665 O O . LYS A 1 84 ? -4.307 0.282 21.631 1.00 94.25 84 LYS A O 1
ATOM 670 N N . SER A 1 85 ? -4.611 -0.610 19.597 1.00 93.00 85 SER A N 1
ATOM 671 C CA . SER A 1 85 ? -6.006 -1.008 19.823 1.00 93.00 85 SER A CA 1
ATOM 672 C C . SER A 1 85 ? -6.149 -2.220 20.751 1.00 93.00 85 SER A C 1
ATOM 674 O O . SER A 1 85 ? -7.220 -2.431 21.313 1.00 93.00 85 SER A O 1
ATOM 676 N N . GLY A 1 86 ? -5.091 -3.030 20.889 1.00 90.38 86 GLY A N 1
ATOM 677 C CA . GLY A 1 86 ? -5.119 -4.300 21.620 1.00 90.38 86 GLY A CA 1
ATOM 678 C C . GLY A 1 86 ? -5.849 -5.441 20.895 1.00 90.38 86 GLY A C 1
ATOM 679 O O . GLY A 1 86 ? -5.862 -6.565 21.393 1.00 90.38 86 GLY A O 1
ATOM 680 N N . SER A 1 87 ? -6.434 -5.200 19.715 1.00 94.75 87 SER A N 1
ATOM 681 C CA . SER A 1 87 ? -7.112 -6.237 18.932 1.00 94.75 87 SER A CA 1
ATOM 682 C C . SER A 1 87 ? -6.111 -7.076 18.138 1.00 94.75 87 SER A C 1
ATOM 684 O O . SER A 1 87 ? -5.533 -6.610 17.154 1.00 94.75 87 SER A O 1
ATOM 686 N N . ARG A 1 88 ? -5.943 -8.347 18.529 1.00 96.56 88 ARG A N 1
ATOM 687 C CA . ARG A 1 88 ? -5.086 -9.306 17.808 1.00 96.56 88 ARG A CA 1
ATOM 688 C C . ARG A 1 88 ? -5.508 -9.467 16.346 1.00 96.56 88 ARG A C 1
ATOM 690 O O . ARG A 1 88 ? -4.642 -9.511 15.481 1.00 96.56 88 ARG A O 1
ATOM 697 N N . ALA A 1 89 ? -6.814 -9.487 16.070 1.00 96.94 89 ALA A N 1
ATOM 698 C CA . ALA A 1 89 ? -7.338 -9.600 14.709 1.00 96.94 89 ALA A CA 1
ATOM 699 C C . ALA A 1 89 ? -6.839 -8.452 13.815 1.00 96.94 89 ALA A C 1
ATOM 701 O O . ALA A 1 89 ? -6.297 -8.706 12.746 1.00 96.94 89 ALA A O 1
ATOM 702 N N . LEU A 1 90 ? -6.922 -7.204 14.296 1.00 97.75 90 LEU A N 1
ATOM 703 C CA . LEU A 1 90 ? -6.480 -6.021 13.546 1.00 97.75 90 LEU A CA 1
ATOM 704 C C . LEU A 1 90 ? -4.962 -5.946 13.361 1.00 97.75 90 LEU A C 1
ATOM 706 O O . LEU A 1 90 ? -4.482 -5.373 12.382 1.00 97.75 90 LEU A O 1
ATOM 710 N N . VAL A 1 91 ? -4.196 -6.501 14.302 1.00 98.38 91 VAL A N 1
ATOM 711 C CA . VAL A 1 91 ? -2.737 -6.612 14.178 1.00 98.38 91 VAL A CA 1
ATOM 712 C C . VAL A 1 91 ? -2.369 -7.638 13.110 1.00 98.38 91 VAL A C 1
ATOM 714 O O . VAL A 1 91 ? -1.506 -7.355 12.281 1.00 98.38 91 VAL A O 1
ATOM 717 N N . VAL A 1 92 ? -3.036 -8.795 13.087 1.00 98.38 92 VAL A N 1
ATOM 718 C CA . VAL A 1 92 ? -2.797 -9.842 12.083 1.00 98.38 92 VAL A CA 1
ATOM 719 C C . VAL A 1 92 ? -3.169 -9.340 10.692 1.00 98.38 92 VAL A C 1
ATOM 721 O O . VAL A 1 92 ? -2.334 -9.372 9.792 1.00 98.38 92 VAL A O 1
ATOM 724 N N . THR A 1 93 ? -4.379 -8.807 10.512 1.00 98.06 93 THR A N 1
ATOM 725 C CA . THR A 1 93 ? -4.821 -8.306 9.204 1.00 98.06 93 THR A CA 1
ATOM 726 C C . THR A 1 93 ? -3.995 -7.106 8.742 1.00 98.06 93 THR A C 1
ATOM 728 O O . THR A 1 93 ? -3.621 -7.041 7.575 1.00 98.06 93 THR A O 1
ATOM 731 N N . GLY A 1 94 ? -3.625 -6.194 9.650 1.00 98.25 94 GLY A N 1
ATOM 732 C CA . GLY A 1 94 ? -2.725 -5.080 9.343 1.00 98.25 94 GLY A CA 1
ATOM 733 C C . GLY A 1 94 ? -1.327 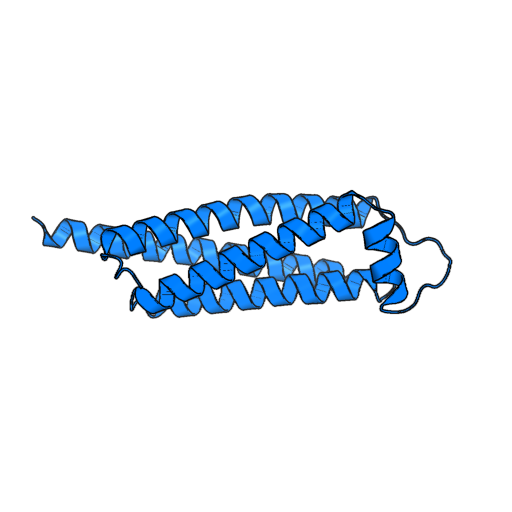-5.539 8.918 1.00 98.25 94 GLY A C 1
ATOM 734 O O . GLY A 1 94 ? -0.768 -4.995 7.967 1.00 98.25 94 GLY A O 1
ATOM 735 N N . SER A 1 95 ? -0.782 -6.568 9.575 1.00 98.62 95 SER A N 1
ATOM 736 C CA . SER A 1 95 ? 0.523 -7.153 9.232 1.00 98.62 95 SER A CA 1
ATOM 737 C C . SER A 1 95 ? 0.495 -7.829 7.863 1.00 98.62 95 SER A C 1
ATOM 739 O O . SER A 1 95 ? 1.371 -7.573 7.042 1.00 98.62 95 SER A O 1
ATOM 741 N N . LEU A 1 96 ? -0.536 -8.638 7.590 1.00 98.56 96 LEU A N 1
ATOM 742 C CA . LEU A 1 96 ? -0.729 -9.282 6.287 1.00 98.56 96 LEU A CA 1
ATOM 743 C C . LEU A 1 96 ? -0.899 -8.245 5.172 1.00 98.56 96 LEU A C 1
ATOM 745 O O . LEU A 1 96 ? -0.278 -8.364 4.120 1.00 98.56 96 LEU A O 1
ATOM 749 N N . GLY A 1 97 ? -1.686 -7.195 5.420 1.00 98.50 97 GLY A N 1
ATOM 750 C CA . GLY A 1 97 ? -1.873 -6.103 4.472 1.00 98.50 97 GLY A CA 1
ATOM 751 C C . GLY A 1 97 ? -0.575 -5.348 4.175 1.00 98.50 97 GLY A C 1
ATOM 752 O O . GLY A 1 97 ? -0.283 -5.075 3.015 1.00 98.50 97 GLY A O 1
ATOM 753 N N . LEU A 1 98 ? 0.236 -5.044 5.195 1.00 98.69 98 LEU A N 1
ATOM 754 C CA . LEU A 1 98 ? 1.540 -4.401 5.005 1.00 98.69 98 LEU A CA 1
ATOM 755 C C . LEU A 1 98 ? 2.525 -5.310 4.252 1.00 98.69 98 LEU A C 1
ATOM 757 O O . LEU A 1 98 ? 3.204 -4.846 3.339 1.00 98.69 98 LEU A O 1
ATOM 761 N N . ALA A 1 99 ? 2.579 -6.601 4.589 1.00 98.69 99 ALA A N 1
ATOM 762 C CA . ALA A 1 99 ? 3.410 -7.571 3.877 1.00 98.69 99 ALA A CA 1
ATOM 763 C C . ALA A 1 99 ? 3.015 -7.673 2.395 1.00 98.69 99 ALA A C 1
ATOM 765 O O . ALA A 1 99 ? 3.880 -7.690 1.523 1.00 98.69 99 ALA A O 1
ATOM 766 N N . ALA A 1 100 ? 1.714 -7.655 2.101 1.00 98.69 100 ALA A N 1
ATOM 767 C CA . ALA A 1 100 ? 1.205 -7.631 0.737 1.00 98.69 100 ALA A CA 1
ATOM 768 C C . ALA A 1 100 ? 1.596 -6.340 -0.011 1.00 98.69 100 ALA A C 1
ATOM 770 O O . ALA A 1 100 ? 2.026 -6.407 -1.158 1.00 98.69 100 ALA A O 1
ATOM 771 N N . VAL A 1 101 ? 1.550 -5.167 0.634 1.00 98.75 101 VAL A N 1
ATOM 772 C CA . VAL A 1 101 ? 2.053 -3.910 0.040 1.00 98.75 101 VAL A CA 1
ATOM 773 C C . VAL A 1 101 ? 3.543 -4.008 -0.296 1.00 98.75 101 VAL A C 1
ATOM 775 O O . VAL A 1 101 ? 3.949 -3.624 -1.391 1.00 98.75 101 VAL A O 1
ATOM 778 N N . LEU A 1 102 ? 4.358 -4.558 0.607 1.00 98.69 102 LEU A N 1
ATOM 779 C CA . LEU A 1 102 ? 5.786 -4.775 0.356 1.00 98.69 102 LEU A CA 1
ATOM 780 C 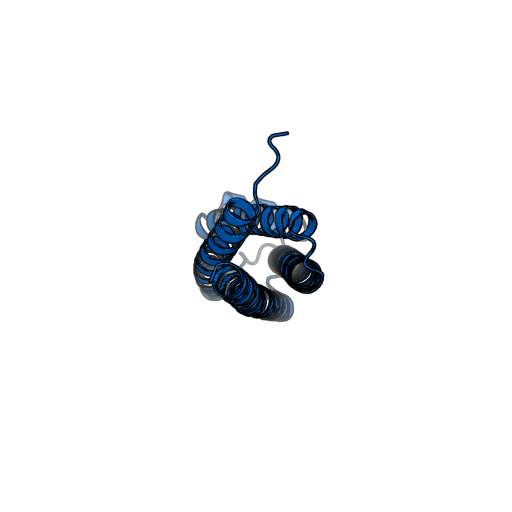C . LEU A 1 102 ? 6.016 -5.748 -0.808 1.00 98.69 102 LEU A C 1
ATOM 782 O O . LEU A 1 102 ? 6.870 -5.491 -1.654 1.00 98.69 102 LEU A O 1
ATOM 786 N N . GLY A 1 103 ? 5.220 -6.816 -0.892 1.00 98.56 103 GLY A N 1
ATOM 787 C CA . GLY A 1 103 ? 5.223 -7.737 -2.027 1.00 98.56 103 GLY A CA 1
ATOM 788 C C . GLY A 1 103 ? 4.900 -7.035 -3.347 1.00 98.56 103 GLY A C 1
ATOM 789 O O . GLY A 1 103 ? 5.597 -7.247 -4.338 1.00 98.56 103 GLY A O 1
ATOM 790 N N . ALA A 1 104 ? 3.907 -6.142 -3.363 1.00 98.25 104 ALA A N 1
ATOM 791 C CA . ALA A 1 104 ? 3.564 -5.362 -4.550 1.00 98.25 104 ALA A CA 1
ATOM 792 C C . ALA A 1 104 ? 4.711 -4.430 -4.976 1.00 98.25 104 ALA A C 1
ATOM 794 O O . ALA A 1 104 ? 5.050 -4.383 -6.155 1.00 98.25 104 ALA A O 1
ATOM 795 N N . ILE A 1 105 ? 5.352 -3.746 -4.020 1.00 98.19 105 ILE A N 1
ATOM 796 C CA . ILE A 1 105 ? 6.509 -2.873 -4.282 1.00 98.19 105 ILE A CA 1
ATOM 797 C C . ILE A 1 105 ? 7.681 -3.679 -4.845 1.00 98.19 105 ILE A C 1
ATOM 799 O O . ILE A 1 105 ? 8.265 -3.283 -5.852 1.00 98.19 105 ILE A O 1
ATOM 803 N N . TYR A 1 106 ? 8.009 -4.815 -4.225 1.00 97.88 106 TYR A N 1
ATOM 804 C CA . TYR A 1 106 ? 9.079 -5.694 -4.691 1.00 97.88 106 TYR A CA 1
ATOM 805 C C . TYR A 1 106 ? 8.849 -6.132 -6.139 1.00 97.88 106 TYR A C 1
ATOM 807 O O . TYR A 1 106 ? 9.734 -5.976 -6.976 1.00 97.88 106 TYR A O 1
ATOM 815 N N . ASN A 1 107 ? 7.641 -6.607 -6.450 1.00 97.25 107 ASN A N 1
ATOM 816 C CA . ASN A 1 107 ? 7.281 -7.026 -7.799 1.00 97.25 107 ASN A CA 1
ATOM 817 C C . ASN A 1 107 ? 7.285 -5.858 -8.799 1.00 97.25 107 ASN A C 1
ATOM 819 O O . ASN A 1 107 ? 7.715 -6.040 -9.932 1.00 97.25 107 ASN A O 1
ATOM 823 N N . GLY A 1 108 ? 6.873 -4.652 -8.396 1.00 95.00 108 GLY A N 1
ATOM 824 C CA . GLY A 1 108 ? 6.940 -3.460 -9.247 1.00 95.00 108 GLY A CA 1
ATOM 825 C C . GLY A 1 108 ? 8.377 -3.049 -9.584 1.00 95.00 108 GLY A C 1
ATOM 826 O O . GLY A 1 108 ? 8.690 -2.770 -10.740 1.00 95.00 108 GLY A O 1
ATOM 827 N N . VAL A 1 109 ? 9.283 -3.077 -8.601 1.00 94.31 109 VAL A N 1
ATOM 828 C CA . VAL A 1 109 ? 10.719 -2.855 -8.842 1.00 94.31 109 VAL A CA 1
ATOM 829 C C . VAL A 1 109 ? 11.276 -3.956 -9.741 1.00 94.31 109 VAL A C 1
ATOM 831 O O . VAL A 1 109 ? 11.925 -3.658 -10.742 1.00 94.31 109 VAL A O 1
ATOM 834 N N . ALA A 1 110 ? 10.978 -5.221 -9.434 1.00 93.44 110 ALA A N 1
ATOM 835 C CA . ALA A 1 110 ? 11.411 -6.357 -10.237 1.00 93.44 110 ALA A CA 1
ATOM 836 C C . ALA A 1 110 ? 10.954 -6.206 -11.694 1.00 93.44 110 ALA A C 1
ATOM 838 O O . ALA A 1 110 ? 11.790 -6.299 -12.587 1.00 93.44 110 ALA A O 1
ATOM 839 N N . PHE A 1 111 ? 9.686 -5.865 -11.937 1.00 92.12 111 PHE A N 1
ATOM 840 C CA . PHE A 1 111 ? 9.123 -5.615 -13.266 1.00 92.12 111 PHE A CA 1
ATOM 841 C C . PHE A 1 111 ? 9.951 -4.604 -14.072 1.00 92.12 111 PHE A C 1
ATOM 843 O O . PHE A 1 111 ? 10.325 -4.892 -15.204 1.00 92.12 111 PHE A O 1
ATOM 850 N N . LEU A 1 112 ? 10.332 -3.469 -13.478 1.00 89.62 112 LEU A N 1
ATOM 851 C CA . LEU A 1 112 ? 11.137 -2.454 -14.170 1.00 89.62 112 LEU A CA 1
ATOM 852 C C . LEU A 1 112 ? 12.600 -2.867 -14.391 1.00 89.62 112 LEU A C 1
ATOM 854 O O . LEU A 1 112 ? 13.246 -2.349 -15.293 1.00 89.62 112 LEU A O 1
ATOM 858 N N . THR A 1 113 ? 13.133 -3.774 -13.570 1.00 90.44 113 THR A N 1
ATOM 859 C CA . THR A 1 113 ? 14.545 -4.205 -13.630 1.00 90.44 113 THR A CA 1
ATOM 860 C C . THR A 1 113 ? 14.788 -5.517 -14.385 1.00 90.44 113 THR A C 1
ATOM 862 O O . THR A 1 113 ? 15.944 -5.892 -14.569 1.00 90.44 113 THR A O 1
ATOM 865 N N . SER A 1 114 ? 13.725 -6.217 -14.795 1.00 87.88 114 SER A N 1
ATOM 866 C CA . SER A 1 114 ? 13.768 -7.552 -15.423 1.00 87.88 114 SER A CA 1
ATOM 867 C C . SER A 1 114 ? 12.995 -7.593 -16.740 1.00 87.88 114 SER A C 1
ATOM 869 O O . SER A 1 114 ? 12.165 -8.470 -16.976 1.00 87.88 114 SER A O 1
ATOM 871 N N . ASP A 1 115 ? 13.234 -6.591 -17.576 1.00 84.94 115 ASP A N 1
ATOM 872 C CA . ASP A 1 115 ? 12.655 -6.490 -18.913 1.00 84.94 115 ASP A CA 1
ATOM 873 C C . ASP A 1 115 ? 11.116 -6.590 -18.955 1.00 84.94 115 ASP A C 1
ATOM 875 O O . ASP A 1 115 ? 10.539 -7.188 -19.860 1.00 84.94 115 ASP A O 1
ATOM 879 N N . GLN A 1 116 ? 10.433 -6.037 -17.943 1.00 87.12 116 GLN A N 1
ATOM 880 C CA . GLN A 1 116 ? 8.971 -6.080 -17.823 1.00 87.12 116 GLN A CA 1
ATOM 881 C C . GLN A 1 116 ? 8.394 -7.509 -17.827 1.00 87.12 116 GLN A C 1
ATOM 883 O O . GLN A 1 116 ? 7.288 -7.747 -18.314 1.00 87.12 116 GLN A O 1
ATOM 888 N N . PHE A 1 117 ? 9.117 -8.473 -17.237 1.00 89.69 117 PHE A N 1
ATOM 889 C CA . PHE A 1 117 ? 8.666 -9.861 -17.145 1.00 89.69 117 PHE A CA 1
ATOM 890 C C . PHE A 1 117 ? 7.242 -9.977 -16.576 1.00 89.69 117 PHE A C 1
ATOM 892 O O . PHE A 1 117 ? 6.951 -9.560 -15.449 1.00 89.69 117 PHE A O 1
ATOM 899 N N . PHE A 1 118 ? 6.362 -10.619 -17.348 1.00 89.88 118 PHE A N 1
ATOM 900 C CA . PHE A 1 118 ? 4.930 -10.728 -17.065 1.00 89.88 118 PHE A CA 1
ATOM 901 C C . PHE A 1 118 ? 4.611 -11.315 -15.680 1.00 89.88 118 PHE A C 1
ATOM 903 O O . PHE A 1 118 ? 3.667 -10.874 -15.021 1.00 89.88 118 PHE A O 1
ATOM 910 N N . GLY A 1 119 ? 5.422 -12.261 -15.190 1.00 93.56 119 GLY A N 1
ATOM 911 C CA . GLY A 1 119 ? 5.223 -12.854 -13.865 1.00 93.56 119 GLY A CA 1
ATOM 912 C C . GLY A 1 119 ? 5.309 -11.838 -12.720 1.00 93.56 119 GLY A C 1
ATOM 913 O O . GLY A 1 119 ? 4.555 -11.954 -11.756 1.00 93.56 119 GLY A O 1
ATOM 914 N N . ASN A 1 120 ? 6.135 -10.795 -12.850 1.00 94.88 120 ASN A N 1
ATOM 915 C CA . ASN A 1 120 ? 6.218 -9.724 -11.852 1.00 94.88 120 ASN A CA 1
ATOM 916 C C . ASN A 1 120 ? 4.962 -8.838 -11.867 1.00 94.88 120 ASN A C 1
ATOM 918 O O . ASN A 1 120 ? 4.498 -8.401 -10.816 1.00 94.88 120 ASN A O 1
ATOM 922 N N . SER A 1 121 ? 4.347 -8.627 -13.035 1.00 93.75 121 SER A N 1
ATOM 923 C CA . SER A 1 121 ? 3.064 -7.917 -13.126 1.00 93.75 121 SER A CA 1
ATOM 924 C C . SER A 1 121 ? 1.938 -8.695 -12.428 1.00 93.75 121 SER A C 1
ATOM 926 O O . SER A 1 121 ? 1.213 -8.135 -11.600 1.00 93.75 121 SER A O 1
ATOM 928 N N . ILE A 1 122 ? 1.857 -10.016 -12.649 1.00 95.94 122 ILE A N 1
ATOM 929 C CA . ILE A 1 122 ? 0.926 -10.888 -11.908 1.00 95.94 122 ILE A CA 1
ATOM 930 C C . ILE A 1 122 ? 1.211 -10.835 -10.403 1.00 95.94 122 ILE A C 1
ATOM 932 O O . ILE A 1 122 ? 0.282 -10.679 -9.609 1.00 95.94 122 ILE A O 1
ATOM 936 N N . GLY A 1 123 ? 2.479 -10.943 -9.994 1.00 97.75 123 GLY A N 1
ATOM 937 C CA . GLY A 1 123 ? 2.873 -10.898 -8.586 1.00 97.75 123 GLY A CA 1
ATOM 938 C C . GLY A 1 123 ? 2.450 -9.597 -7.898 1.00 97.75 123 GLY A C 1
ATOM 939 O O . GLY A 1 123 ? 1.927 -9.620 -6.779 1.00 97.75 123 GLY A O 1
ATOM 940 N N . MET A 1 124 ? 2.590 -8.466 -8.591 1.00 96.94 124 MET A N 1
ATOM 941 C CA . MET A 1 124 ? 2.123 -7.158 -8.131 1.00 96.94 124 MET A CA 1
ATOM 942 C C . MET A 1 124 ? 0.594 -7.114 -7.983 1.00 96.94 124 MET A C 1
ATOM 944 O O . MET A 1 124 ? 0.100 -6.692 -6.936 1.00 96.94 124 MET A O 1
ATOM 948 N N . ALA A 1 125 ? -0.159 -7.605 -8.973 1.00 96.75 125 ALA A N 1
ATOM 949 C CA . ALA A 1 125 ? -1.622 -7.647 -8.927 1.00 96.75 125 ALA A CA 1
ATOM 950 C C . ALA A 1 125 ? -2.152 -8.547 -7.796 1.00 96.75 125 ALA A C 1
ATOM 952 O O . ALA A 1 125 ? -3.014 -8.132 -7.019 1.00 96.75 125 ALA A O 1
ATOM 953 N N . MET A 1 126 ? -1.597 -9.752 -7.643 1.00 98.06 126 MET A N 1
ATOM 954 C CA . MET A 1 126 ? -1.973 -10.686 -6.573 1.00 98.06 126 MET A CA 1
ATOM 955 C C . MET A 1 126 ? -1.663 -10.124 -5.183 1.00 98.06 126 MET A C 1
ATOM 957 O O . MET A 1 126 ? -2.453 -10.282 -4.247 1.00 98.06 126 MET A O 1
ATOM 961 N N . SER A 1 127 ? -0.542 -9.416 -5.051 1.00 98.38 127 SER A N 1
ATOM 962 C CA . SER A 1 127 ? -0.182 -8.711 -3.821 1.00 98.38 127 SER A CA 1
ATOM 963 C C . SER A 1 127 ? -1.164 -7.572 -3.519 1.00 98.38 127 SER A C 1
ATOM 965 O O . SER A 1 127 ? -1.636 -7.449 -2.389 1.00 98.38 127 SER A O 1
ATOM 967 N N . ALA A 1 128 ? -1.559 -6.785 -4.524 1.00 97.69 128 ALA A N 1
ATOM 968 C CA . ALA A 1 128 ? -2.556 -5.729 -4.355 1.00 97.69 128 ALA A CA 1
ATOM 969 C C . ALA A 1 128 ? -3.925 -6.287 -3.920 1.00 97.69 128 ALA A C 1
ATOM 971 O O . ALA A 1 128 ? -4.518 -5.777 -2.969 1.00 97.69 128 ALA A O 1
ATOM 972 N N . ILE A 1 129 ? -4.394 -7.375 -4.544 1.00 98.19 129 ILE A N 1
ATOM 973 C CA . ILE A 1 129 ? -5.639 -8.063 -4.158 1.00 98.19 129 ILE A CA 1
ATOM 974 C C . ILE A 1 129 ? -5.553 -8.566 -2.713 1.00 98.19 129 ILE A C 1
ATOM 976 O O . ILE A 1 129 ? -6.471 -8.345 -1.924 1.00 98.19 129 ILE A O 1
ATOM 980 N N . SER A 1 130 ? -4.432 -9.187 -2.339 1.00 98.50 130 SER A N 1
ATOM 981 C CA . SER A 1 130 ? -4.206 -9.670 -0.972 1.00 98.50 130 SER A CA 1
ATOM 982 C C . SER A 1 130 ? -4.290 -8.532 0.050 1.00 98.50 130 SER A C 1
ATOM 984 O O . SER A 1 130 ? -4.903 -8.684 1.109 1.00 98.50 130 SER A O 1
ATOM 986 N N . ALA A 1 131 ? -3.741 -7.361 -0.286 1.00 98.44 131 ALA A N 1
ATOM 987 C CA . ALA A 1 131 ? -3.849 -6.176 0.551 1.00 98.44 131 ALA A CA 1
ATOM 988 C C . ALA A 1 131 ? -5.303 -5.675 0.646 1.00 98.44 131 ALA A C 1
ATOM 990 O O . ALA A 1 131 ? -5.785 -5.425 1.750 1.00 98.44 131 ALA A O 1
ATOM 991 N N . VAL A 1 132 ? -6.039 -5.592 -0.468 1.00 98.38 132 VAL A N 1
ATOM 992 C CA . VAL A 1 132 ? -7.466 -5.214 -0.466 1.00 98.38 132 VAL A CA 1
ATOM 993 C C . VAL A 1 132 ? -8.274 -6.119 0.464 1.00 98.38 132 VAL A C 1
ATOM 995 O O . VAL A 1 132 ? -9.005 -5.616 1.319 1.00 98.38 132 VAL A O 1
ATOM 998 N N . VAL A 1 133 ? -8.098 -7.439 0.360 1.00 98.50 133 VAL A N 1
ATOM 999 C CA . VAL A 1 133 ? -8.789 -8.412 1.219 1.00 98.50 133 VAL A CA 1
ATOM 1000 C C . VAL A 1 133 ? -8.438 -8.185 2.690 1.00 98.50 133 VAL A C 1
ATOM 1002 O O . VAL A 1 133 ? -9.337 -8.091 3.526 1.00 98.50 133 VAL A O 1
ATOM 1005 N N . ALA A 1 134 ? -7.156 -8.020 3.024 1.00 98.38 134 ALA A N 1
ATOM 1006 C CA . ALA A 1 134 ? -6.722 -7.797 4.402 1.00 98.38 134 ALA A CA 1
ATOM 1007 C C . ALA A 1 134 ? -7.339 -6.526 5.024 1.00 98.38 134 ALA A C 1
ATOM 1009 O O . ALA A 1 134 ? -7.790 -6.541 6.177 1.00 98.38 134 ALA A O 1
ATOM 1010 N N . TYR A 1 135 ? -7.415 -5.427 4.269 1.00 97.56 135 TYR A N 1
ATOM 1011 C CA . TYR A 1 135 ? -8.011 -4.174 4.745 1.00 97.56 135 TYR A CA 1
ATOM 1012 C C . TYR A 1 135 ? -9.546 -4.211 4.770 1.00 97.56 135 TYR A C 1
ATOM 1014 O O . TYR A 1 135 ? -10.146 -3.641 5.683 1.00 97.56 135 TYR A O 1
ATOM 1022 N N . ALA A 1 136 ? -10.193 -4.941 3.858 1.00 97.94 136 ALA A N 1
ATOM 1023 C CA . ALA A 1 136 ? -11.636 -5.182 3.905 1.00 97.94 136 ALA A CA 1
ATOM 1024 C C . ALA A 1 136 ? -12.037 -6.013 5.139 1.00 97.94 136 ALA A C 1
ATOM 1026 O O . ALA A 1 136 ? -12.945 -5.635 5.881 1.00 97.94 136 ALA A O 1
ATOM 1027 N N . VAL A 1 137 ? -11.303 -7.092 5.429 1.00 98.06 137 VAL A N 1
ATOM 1028 C CA . VAL A 1 137 ? -11.498 -7.900 6.646 1.00 98.06 137 VAL A CA 1
ATOM 1029 C C . VAL A 1 137 ? -11.230 -7.067 7.903 1.00 98.06 137 VAL A C 1
ATOM 1031 O O . VAL A 1 137 ? -11.952 -7.170 8.894 1.00 98.06 137 VAL A O 1
ATOM 1034 N N . SER A 1 138 ? -10.240 -6.172 7.863 1.00 97.69 138 SER A N 1
ATOM 1035 C CA . SER A 1 138 ? -10.001 -5.238 8.966 1.00 97.69 138 SER A CA 1
ATOM 1036 C C . SER A 1 138 ? -11.213 -4.340 9.233 1.00 97.69 138 SER A C 1
ATOM 1038 O O . SER A 1 138 ? -11.589 -4.165 10.389 1.00 97.69 138 SER A O 1
ATOM 1040 N N . LEU A 1 139 ? -11.864 -3.804 8.193 1.00 97.62 139 LEU A N 1
ATOM 1041 C CA . LEU A 1 1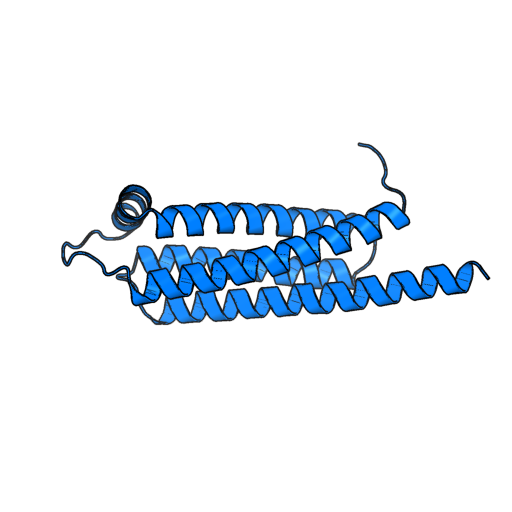39 ? -13.082 -2.996 8.346 1.00 97.62 139 LEU A CA 1
ATOM 1042 C C . LEU A 1 139 ? -14.226 -3.774 9.007 1.00 97.62 139 LEU A C 1
ATOM 1044 O O . LEU A 1 139 ? -14.911 -3.205 9.860 1.00 97.62 139 LEU A O 1
ATOM 1048 N N . TYR A 1 140 ? -14.391 -5.059 8.678 1.00 96.88 140 TYR A N 1
ATOM 1049 C CA . TYR A 1 140 ? -15.365 -5.936 9.334 1.00 96.88 140 TYR A CA 1
ATOM 1050 C C . TYR A 1 140 ? -15.121 -6.019 10.850 1.00 96.88 140 TYR A C 1
ATOM 1052 O O . TYR A 1 140 ? -16.022 -5.728 11.639 1.00 96.88 140 TYR A O 1
ATOM 1060 N N . TYR A 1 141 ? -13.883 -6.301 11.270 1.00 96.06 141 TYR A N 1
ATOM 1061 C CA . TYR A 1 141 ? -13.531 -6.360 12.695 1.00 96.06 141 TYR A CA 1
ATOM 1062 C C . TYR A 1 141 ? -13.647 -5.008 13.407 1.00 96.06 141 TYR A C 1
ATOM 1064 O O . TYR A 1 141 ? -14.029 -4.944 14.573 1.00 96.06 141 TYR A O 1
ATOM 1072 N N . ILE A 1 142 ? -13.346 -3.896 12.730 1.00 95.62 142 ILE A N 1
ATOM 1073 C CA . ILE A 1 142 ? -13.556 -2.569 13.326 1.00 95.62 142 ILE A CA 1
ATOM 1074 C C . ILE A 1 142 ? -15.061 -2.313 13.543 1.00 95.62 142 ILE A C 1
ATOM 1076 O O . ILE A 1 142 ? -15.446 -1.678 14.528 1.00 95.62 142 ILE A O 1
ATOM 1080 N N . GLY A 1 143 ? -15.917 -2.805 12.641 1.00 92.44 143 GLY A N 1
ATOM 1081 C CA . GLY A 1 143 ? -17.373 -2.762 12.777 1.00 92.44 143 GLY A CA 1
ATOM 1082 C C . GLY A 1 143 ? -17.880 -3.527 14.000 1.00 92.44 143 GLY A C 1
ATOM 1083 O O . GLY A 1 143 ? -18.628 -2.952 14.791 1.00 92.44 143 GLY A O 1
ATOM 1084 N N . SER A 1 144 ? -17.415 -4.765 14.201 1.00 90.00 144 SER A N 1
ATOM 1085 C CA . SER A 1 144 ? -17.843 -5.607 15.330 1.00 90.00 144 SER A CA 1
ATOM 1086 C C . SER A 1 144 ? -17.447 -5.018 16.690 1.00 90.00 144 SER A C 1
ATOM 1088 O O . SER A 1 144 ? -18.262 -4.960 17.611 1.00 90.00 144 SER A O 1
ATOM 1090 N N . ILE A 1 145 ? -16.229 -4.473 16.798 1.00 88.12 145 ILE A N 1
ATOM 1091 C CA . ILE A 1 145 ? -15.761 -3.793 18.016 1.00 88.12 145 ILE A CA 1
ATOM 1092 C C . ILE A 1 145 ? -16.646 -2.577 18.328 1.00 88.12 145 ILE A C 1
ATOM 1094 O O . ILE A 1 145 ? -16.911 -2.268 19.491 1.00 88.12 145 ILE A O 1
ATOM 1098 N N . GLN A 1 146 ? -17.107 -1.848 17.308 1.00 86.69 146 GLN A N 1
ATOM 1099 C CA . GLN A 1 146 ? -17.971 -0.692 17.531 1.00 86.69 146 GLN A CA 1
ATOM 1100 C C . GLN A 1 146 ? -19.354 -1.101 18.057 1.00 86.69 146 GLN A C 1
ATOM 1102 O O . GLN A 1 146 ? -19.844 -0.442 18.972 1.00 86.69 146 GLN A O 1
ATOM 1107 N N . SER A 1 147 ? -19.966 -2.167 17.529 1.00 82.88 147 SER A N 1
ATOM 1108 C CA . SER A 1 147 ? -21.281 -2.633 17.994 1.00 82.88 147 SER A CA 1
ATOM 1109 C C . SER A 1 147 ? -21.263 -3.106 19.449 1.00 82.88 147 SER A C 1
ATOM 1111 O O . SER A 1 147 ? -22.150 -2.733 20.213 1.00 82.88 147 SER A O 1
ATOM 1113 N N . GLU A 1 148 ? -20.226 -3.839 19.866 1.00 80.25 148 GLU A N 1
ATOM 1114 C CA . GLU A 1 148 ? -20.077 -4.296 21.258 1.00 80.25 148 GLU A CA 1
ATOM 1115 C C . GLU A 1 148 ? -19.987 -3.118 22.239 1.00 80.25 148 GLU A C 1
ATOM 1117 O O . GLU A 1 148 ? -20.624 -3.112 23.291 1.00 80.25 148 GLU A O 1
ATOM 1122 N N . ASN A 1 149 ? -19.243 -2.068 21.873 1.00 77.44 149 ASN A N 1
ATOM 1123 C CA . ASN A 1 149 ? -19.097 -0.877 22.713 1.00 77.44 149 ASN A CA 1
ATOM 1124 C C . ASN A 1 149 ? -20.393 -0.067 22.858 1.00 77.44 149 ASN A C 1
ATOM 1126 O O . ASN A 1 149 ? -20.541 0.643 23.851 1.00 77.44 149 ASN A O 1
ATOM 1130 N N . VAL A 1 150 ? -21.295 -0.119 21.874 1.00 78.69 150 VAL A N 1
ATOM 1131 C CA . VAL A 1 150 ? -22.607 0.541 21.964 1.00 78.69 150 VAL A CA 1
ATOM 1132 C C . VAL A 1 150 ? -23.536 -0.257 22.877 1.00 78.69 150 VAL A C 1
ATOM 1134 O O . VAL A 1 150 ? -24.181 0.343 23.730 1.00 78.69 150 VAL A O 1
ATOM 1137 N N . ALA A 1 151 ? -23.550 -1.588 22.759 1.00 77.31 151 ALA A N 1
ATOM 1138 C CA . ALA A 1 151 ? -24.391 -2.456 23.584 1.00 77.31 151 ALA A CA 1
ATOM 1139 C C . ALA A 1 151 ? -24.072 -2.354 25.087 1.00 77.31 151 ALA A C 1
ATOM 1141 O O . ALA A 1 151 ? -24.985 -2.356 25.897 1.00 77.31 151 ALA A O 1
ATOM 1142 N N . MET A 1 152 ? -22.798 -2.196 25.466 1.00 78.56 152 MET A N 1
ATOM 1143 C CA . MET A 1 152 ? -22.387 -2.044 26.874 1.00 78.56 152 MET A CA 1
ATOM 1144 C C . MET A 1 152 ? -22.724 -0.679 27.504 1.00 78.56 152 MET A C 1
ATOM 1146 O O . MET A 1 152 ? -22.454 -0.472 28.684 1.00 78.56 152 MET A O 1
ATOM 1150 N N . ARG A 1 153 ? -23.217 0.291 26.722 1.00 75.88 153 ARG A N 1
ATOM 1151 C CA . ARG A 1 153 ? -23.577 1.635 27.215 1.00 75.88 153 ARG A CA 1
ATOM 1152 C C . ARG A 1 153 ? -25.070 1.795 27.515 1.00 75.88 153 ARG A C 1
ATOM 1154 O O . ARG A 1 153 ? -25.453 2.875 27.961 1.00 75.88 153 ARG A O 1
ATOM 1161 N N . ILE A 1 154 ? -25.876 0.777 27.218 1.00 69.81 154 ILE A N 1
ATOM 1162 C CA . ILE A 1 154 ? -27.319 0.705 27.483 1.00 69.81 154 ILE A CA 1
ATOM 1163 C C . ILE A 1 154 ? -27.515 -0.114 28.757 1.00 69.81 154 ILE A C 1
ATOM 1165 O O . ILE A 1 154 ? -28.345 0.310 29.586 1.00 69.81 154 ILE A O 1
#

Secondary structure (DSSP, 8-state):
-PPPPHHHHHHHHHHHHHHHHHHHHHHHHHHHHHHHH-PPPSS---THHHHHHHHHH-HHHHHHHHHHHHHHHHHHHHHHHHHHHT-HHHHHHHHHHHHHHHHHHHHHHHHHHTTT-HHHHHHHHHHHHHHHHHHHHHHHHHHHHHHHHHHTT-

Radius of gyration: 18.3 Å; chains: 1; bounding box: 47×25×54 Å

Foldseek 3Di:
DDQDDLVRLLVLLLVLLVVLLVLLVVLLVLLVCCLVPPADDPPDPAAPSLVVVCCVPPPSLVVSVVSLVVSLVSLVVSLVSLVSNPDPLSNVLSVQLNVLSVQLVVLSSCCSRPNNPVVSSVSNVVSSVSNNVSSVVSVVVSVVVVVVVVVVVD

pLDDT: mean 91.89, std 9.11, range [58.16, 98.75]